Protein AF-I4W7E4-F1 (afdb_monomer_lite)

Sequence (105 aa):
MRKPQIRLQNIADDLARINAQRDALVLGALEALEYGHASLVQVLLEKVGSRQRAAYWMCLRQRALGGRSAYELLADGEEDSVWDLLSGAEQVDTSHSLRVPVPAE

Organism: NCBI:txid1163407

Secondary structure (DSSP, 8-state):
---HHHHHHHHHHHHHHHHHHHHHHHHHHHHHHHHH-HHHHHHHHHHH-SHHHHHHHHHS--GGGTT--HHHHHHTT-HHHHHHHHHH-TT--GGGS--PPPPP-

pLDDT: mean 84.03, std 18.4, range [38.66, 97.75]

Structure (mmCIF, N/CA/C/O backbone):
data_AF-I4W7E4-F1
#
_entry.id   AF-I4W7E4-F1
#
loop_
_atom_site.group_PDB
_atom_site.id
_atom_site.type_symbol
_atom_site.label_atom_id
_atom_site.label_alt_id
_atom_site.label_comp_id
_atom_site.label_asym_id
_atom_site.label_entity_id
_atom_site.label_seq_id
_atom_site.pdbx_PDB_ins_code
_atom_site.Cartn_x
_atom_site.Cartn_y
_atom_site.Cartn_z
_atom_site.occupancy
_atom_site.B_iso_or_equiv
_atom_site.auth_seq_id
_atom_site.auth_comp_id
_atom_site.auth_asym_id
_atom_site.auth_atom_id
_atom_site.pdbx_PDB_model_num
ATOM 1 N N . MET A 1 1 ? -30.655 0.648 33.232 1.00 48.00 1 MET A N 1
ATOM 2 C CA . MET A 1 1 ? -30.648 0.926 31.776 1.00 48.00 1 MET A CA 1
ATOM 3 C C . MET A 1 1 ? -29.275 1.478 31.385 1.00 48.00 1 MET A C 1
ATOM 5 O O . MET A 1 1 ? -28.990 2.626 31.700 1.00 48.00 1 MET A O 1
ATOM 9 N N . ARG A 1 2 ? -28.372 0.665 30.805 1.00 50.03 2 ARG A N 1
ATOM 10 C CA . ARG A 1 2 ? -27.054 1.151 30.335 1.00 50.03 2 ARG A CA 1
ATOM 11 C C . ARG A 1 2 ? -27.254 1.971 29.056 1.00 50.03 2 ARG A C 1
ATOM 13 O O . ARG A 1 2 ? -27.898 1.499 28.123 1.00 50.03 2 ARG A O 1
ATOM 20 N N . LYS A 1 3 ? -26.763 3.212 29.076 1.00 53.66 3 LYS A N 1
ATOM 21 C CA . LYS A 1 3 ? -27.041 4.266 28.094 1.00 53.66 3 LYS A CA 1
ATOM 22 C C . LYS A 1 3 ? -26.494 3.923 26.696 1.00 53.66 3 LYS A C 1
ATOM 24 O O . LYS A 1 3 ? -25.380 3.407 26.606 1.00 53.66 3 LYS A O 1
ATOM 29 N N . PRO A 1 4 ? -27.211 4.286 25.617 1.00 61.28 4 PRO A N 1
ATOM 30 C CA . PRO A 1 4 ? -26.760 4.121 24.228 1.00 61.28 4 PRO A CA 1
ATOM 31 C C . PRO A 1 4 ? -25.384 4.755 23.944 1.00 61.28 4 PRO A C 1
ATOM 33 O O . PRO A 1 4 ? -24.652 4.252 23.099 1.00 61.28 4 PRO A O 1
ATOM 36 N N . GLN A 1 5 ? -24.981 5.773 24.714 1.00 62.34 5 GLN A N 1
ATOM 37 C CA . GLN A 1 5 ? -23.642 6.379 24.663 1.00 62.34 5 GLN A CA 1
ATOM 38 C C . GLN A 1 5 ? -22.493 5.382 24.887 1.00 62.34 5 GLN A C 1
ATOM 40 O O . GLN A 1 5 ? -21.482 5.482 24.204 1.00 62.34 5 GLN A O 1
ATOM 45 N N . ILE A 1 6 ? -22.649 4.385 25.770 1.00 70.06 6 ILE A N 1
ATOM 46 C CA . ILE A 1 6 ? -21.598 3.376 26.012 1.00 70.06 6 ILE A CA 1
ATOM 47 C C . ILE A 1 6 ? -21.405 2.491 24.767 1.00 70.06 6 ILE A C 1
ATOM 49 O O . ILE A 1 6 ? -20.296 2.062 24.481 1.00 70.06 6 ILE A O 1
ATOM 53 N N . ARG A 1 7 ? -22.467 2.243 23.983 1.00 81.50 7 ARG A N 1
ATOM 54 C CA . ARG A 1 7 ? -22.362 1.444 22.751 1.00 81.50 7 ARG A CA 1
ATOM 55 C C . ARG A 1 7 ? -21.664 2.204 21.626 1.00 81.50 7 ARG A C 1
ATOM 57 O O . ARG A 1 7 ? -20.864 1.604 20.922 1.00 81.50 7 ARG A O 1
ATOM 64 N N . LEU A 1 8 ? -21.954 3.497 21.465 1.00 91.50 8 LEU A N 1
ATOM 65 C CA . LEU A 1 8 ? -21.300 4.323 20.445 1.00 91.50 8 LEU A CA 1
ATOM 66 C C . LEU A 1 8 ? -19.823 4.570 20.765 1.00 91.50 8 LEU A C 1
ATOM 68 O O . LEU A 1 8 ? -19.014 4.550 19.845 1.00 91.50 8 LEU A O 1
ATOM 72 N N . GLN A 1 9 ? -1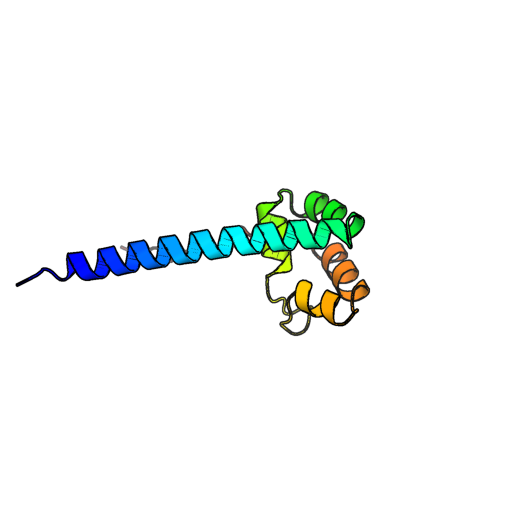9.465 4.735 22.044 1.00 91.19 9 GLN A N 1
ATOM 73 C CA . GLN A 1 9 ? -18.061 4.853 22.444 1.00 91.19 9 GLN A CA 1
ATOM 74 C C . GLN A 1 9 ? -17.278 3.583 22.102 1.00 91.19 9 GLN A C 1
ATOM 76 O O . GLN A 1 9 ? -16.246 3.674 21.453 1.00 91.19 9 GLN A O 1
ATOM 81 N N . ASN A 1 10 ? -17.818 2.403 22.426 1.00 92.31 10 ASN A N 1
ATOM 82 C CA . ASN A 1 10 ? -17.177 1.141 22.055 1.00 92.31 10 ASN A CA 1
ATOM 83 C C . ASN A 1 10 ? -16.983 1.018 20.533 1.00 92.31 10 ASN A C 1
ATOM 85 O O . ASN A 1 10 ? -15.935 0.568 20.088 1.00 92.31 10 ASN A O 1
ATOM 89 N N . ILE A 1 11 ? -17.968 1.452 19.732 1.00 92.88 11 ILE A N 1
ATOM 90 C CA . ILE A 1 11 ? -17.842 1.477 18.265 1.00 92.88 11 ILE A CA 1
ATOM 91 C C . ILE A 1 11 ? -16.728 2.437 17.830 1.00 92.88 11 ILE A C 1
ATOM 93 O O . ILE A 1 11 ? -15.938 2.090 16.957 1.00 92.88 11 ILE A O 1
ATOM 97 N N . ALA A 1 12 ? -16.648 3.632 18.419 1.00 94.62 12 ALA A N 1
ATOM 98 C CA . ALA A 1 12 ? -15.593 4.594 18.109 1.00 94.62 12 ALA A CA 1
ATOM 99 C C . ALA A 1 12 ? -14.200 4.045 18.460 1.00 94.62 12 ALA A C 1
ATOM 101 O O . ALA A 1 12 ? -13.277 4.169 17.656 1.00 94.62 12 ALA A O 1
ATOM 102 N N . ASP A 1 13 ? -14.069 3.387 19.613 1.00 95.62 13 ASP A N 1
ATOM 103 C CA . ASP A 1 13 ? -12.823 2.763 20.062 1.00 95.62 13 ASP A CA 1
ATOM 104 C C . ASP A 1 13 ? -12.415 1.604 19.138 1.00 95.62 13 ASP A C 1
ATOM 106 O O . ASP A 1 13 ? -11.249 1.484 18.756 1.00 95.62 13 ASP A O 1
ATOM 110 N N . ASP A 1 14 ? -13.376 0.779 18.712 1.00 95.94 14 ASP A N 1
ATOM 111 C CA . ASP A 1 14 ? -13.137 -0.293 17.746 1.00 95.94 14 ASP A CA 1
ATOM 112 C C . ASP A 1 14 ? -12.706 0.250 16.380 1.00 95.94 14 ASP A C 1
ATOM 114 O O . ASP A 1 14 ? -11.750 -0.260 15.794 1.00 95.94 14 ASP A O 1
ATOM 118 N N . LEU A 1 15 ? -13.354 1.309 15.886 1.00 96.69 15 LEU A N 1
ATOM 119 C CA . LEU A 1 15 ? -12.957 1.971 14.642 1.00 96.69 15 LEU A CA 1
ATOM 120 C C . LEU A 1 15 ? -11.548 2.563 14.747 1.00 96.69 15 LEU A C 1
ATOM 122 O O . LEU A 1 15 ? -10.746 2.385 13.832 1.00 96.69 15 LEU A O 1
ATOM 126 N N . ALA A 1 16 ? -11.218 3.223 15.860 1.00 97.00 16 ALA A N 1
ATOM 127 C CA . ALA A 1 16 ? -9.884 3.767 16.097 1.00 97.00 16 ALA A CA 1
ATOM 128 C C . ALA A 1 16 ? -8.820 2.660 16.114 1.00 97.00 16 ALA A C 1
ATOM 130 O O . ALA A 1 16 ? -7.775 2.792 15.476 1.00 97.00 16 ALA A O 1
ATOM 131 N N . ARG A 1 17 ? -9.108 1.535 16.779 1.00 97.50 17 ARG A N 1
ATOM 132 C CA . ARG A 1 17 ? -8.226 0.363 16.816 1.00 97.50 17 ARG A CA 1
ATOM 133 C C . ARG A 1 17 ? -8.021 -0.247 15.430 1.00 97.50 17 ARG A C 1
ATOM 135 O O . ARG A 1 17 ? -6.882 -0.521 15.062 1.00 97.50 17 ARG A O 1
ATOM 142 N N . ILE A 1 18 ? -9.091 -0.435 14.656 1.00 97.75 18 ILE A N 1
ATOM 143 C CA . ILE A 1 18 ? -9.016 -0.972 13.288 1.00 97.75 18 ILE A CA 1
ATOM 144 C C . ILE A 1 18 ? -8.216 -0.034 12.382 1.00 97.75 18 ILE A C 1
ATOM 146 O O . ILE A 1 18 ? -7.378 -0.500 11.614 1.00 97.75 18 ILE A O 1
ATOM 150 N N . ASN A 1 19 ? -8.431 1.278 12.487 1.00 95.38 19 ASN A N 1
ATOM 151 C CA . ASN A 1 19 ? -7.686 2.259 11.702 1.00 95.38 19 ASN A CA 1
ATOM 152 C C . ASN A 1 19 ? -6.196 2.246 12.060 1.00 95.38 19 ASN A C 1
ATOM 154 O O . ASN A 1 19 ? -5.369 2.169 11.162 1.00 95.38 19 ASN A O 1
ATOM 158 N N . ALA A 1 20 ? -5.844 2.196 13.346 1.00 96.19 20 ALA A N 1
ATOM 159 C CA . ALA A 1 20 ? -4.446 2.088 13.763 1.00 96.19 20 ALA A CA 1
ATOM 160 C C . ALA A 1 20 ? -3.776 0.802 13.240 1.00 96.19 20 ALA A C 1
ATOM 162 O O . ALA A 1 20 ? -2.640 0.834 12.769 1.00 96.19 20 ALA A O 1
ATOM 163 N N . GLN A 1 21 ? -4.487 -0.331 13.275 1.00 97.56 21 GLN A N 1
ATOM 164 C CA . GLN A 1 21 ? -3.997 -1.591 12.706 1.00 97.56 21 GLN A CA 1
ATOM 165 C C . GLN A 1 21 ? -3.819 -1.500 11.190 1.00 97.56 21 GLN A C 1
ATOM 167 O O . GLN A 1 21 ? -2.809 -1.957 10.658 1.00 97.56 21 GLN A O 1
ATOM 172 N N . ARG A 1 22 ? -4.782 -0.892 10.492 1.00 95.69 22 ARG A N 1
ATOM 173 C CA . ARG A 1 22 ? -4.702 -0.654 9.051 1.00 95.69 22 ARG A CA 1
ATOM 174 C C . ARG A 1 22 ? -3.494 0.210 8.704 1.00 95.69 22 ARG A C 1
ATOM 176 O O . ARG A 1 22 ? -2.769 -0.137 7.781 1.00 95.69 22 ARG A O 1
ATOM 183 N N . ASP A 1 23 ? -3.270 1.294 9.432 1.00 94.75 23 ASP A N 1
ATOM 184 C CA . ASP A 1 23 ? -2.180 2.230 9.159 1.00 94.75 23 ASP A CA 1
ATOM 185 C C . ASP A 1 23 ? -0.815 1.567 9.358 1.00 94.75 23 ASP A C 1
ATOM 187 O O . ASP A 1 23 ? 0.071 1.711 8.515 1.00 94.75 23 ASP A O 1
ATOM 191 N N . ALA A 1 24 ? -0.672 0.759 10.413 1.00 96.25 24 ALA A N 1
ATOM 192 C CA . ALA A 1 24 ? 0.525 -0.045 10.635 1.00 96.25 24 ALA A CA 1
ATOM 193 C C . ALA A 1 24 ? 0.776 -1.041 9.487 1.00 96.25 24 ALA A C 1
ATOM 195 O O . ALA A 1 24 ? 1.904 -1.160 9.013 1.00 96.25 24 ALA A O 1
ATOM 196 N N . LEU A 1 25 ? -0.270 -1.721 9.000 1.00 96.56 25 LEU A N 1
ATOM 197 C CA . LEU A 1 25 ? -0.160 -2.653 7.872 1.00 96.56 25 LEU A CA 1
ATOM 198 C C . LEU A 1 25 ? 0.204 -1.946 6.562 1.00 96.56 25 LEU A C 1
ATOM 200 O O . LEU A 1 25 ? 1.044 -2.440 5.816 1.00 96.56 25 LEU A O 1
ATOM 204 N N . VAL A 1 26 ? -0.408 -0.793 6.286 1.00 95.81 26 VAL A N 1
ATOM 205 C CA . VAL A 1 26 ? -0.140 0.004 5.080 1.00 95.81 26 VAL A CA 1
ATOM 206 C C . VAL A 1 26 ? 1.315 0.473 5.058 1.00 95.81 26 VAL A C 1
ATOM 208 O O . VAL A 1 26 ? 1.993 0.323 4.044 1.00 95.81 26 VAL A O 1
ATOM 211 N N . LEU A 1 27 ? 1.827 0.987 6.179 1.00 96.06 27 LEU A N 1
ATOM 212 C CA . LEU A 1 27 ? 3.228 1.401 6.280 1.00 96.06 27 LEU A CA 1
ATOM 213 C C . LEU A 1 27 ? 4.192 0.212 6.159 1.00 96.06 27 LEU A C 1
ATOM 215 O O . LEU A 1 27 ? 5.166 0.299 5.411 1.00 96.06 27 LEU A O 1
ATOM 219 N N . GLY A 1 28 ? 3.888 -0.909 6.821 1.00 96.69 28 GLY A N 1
ATOM 220 C CA . GLY A 1 28 ? 4.689 -2.131 6.725 1.00 96.69 28 GLY A CA 1
ATOM 221 C C . GLY A 1 28 ? 4.728 -2.717 5.308 1.00 96.69 28 GLY A C 1
ATOM 222 O O . GLY A 1 28 ? 5.758 -3.227 4.874 1.00 96.69 28 GLY A O 1
ATOM 223 N N . ALA A 1 29 ? 3.646 -2.590 4.536 1.00 95.81 29 ALA A N 1
ATOM 224 C CA . ALA A 1 29 ? 3.630 -3.006 3.135 1.00 95.81 29 ALA A CA 1
ATOM 225 C C . ALA A 1 29 ? 4.568 -2.155 2.262 1.00 95.81 29 ALA A C 1
ATOM 227 O O . ALA A 1 29 ? 5.169 -2.670 1.319 1.00 95.81 29 ALA A O 1
ATOM 228 N N . LEU A 1 30 ? 4.718 -0.858 2.557 1.00 96.25 30 LEU A N 1
ATOM 229 C CA . LEU A 1 30 ? 5.668 -0.003 1.840 1.00 96.25 30 LEU A CA 1
ATOM 230 C C . LEU A 1 30 ? 7.117 -0.346 2.212 1.00 96.25 30 LEU A C 1
ATOM 232 O O . LEU A 1 30 ? 7.974 -0.359 1.338 1.00 96.25 30 LEU A O 1
ATOM 236 N N . GLU A 1 31 ? 7.385 -0.675 3.479 1.00 95.38 31 GLU A N 1
ATOM 237 C CA . GLU A 1 31 ? 8.694 -1.192 3.914 1.00 95.38 31 GLU A CA 1
ATOM 238 C C . GLU A 1 31 ? 9.067 -2.491 3.192 1.00 95.38 31 GLU A C 1
ATOM 240 O O . GLU A 1 31 ? 10.183 -2.624 2.695 1.00 95.38 31 GLU A O 1
ATOM 245 N N . ALA A 1 32 ? 8.122 -3.427 3.074 1.00 95.31 32 ALA A N 1
ATOM 246 C CA . ALA A 1 32 ? 8.339 -4.662 2.327 1.00 95.31 32 ALA A CA 1
ATOM 247 C C . ALA A 1 32 ? 8.603 -4.393 0.836 1.00 95.31 32 ALA A C 1
ATOM 249 O O . ALA A 1 32 ? 9.490 -5.010 0.246 1.00 95.31 32 ALA A O 1
ATOM 250 N N . LEU A 1 33 ? 7.870 -3.447 0.238 1.00 95.25 33 LEU A N 1
ATOM 251 C CA . LEU A 1 33 ? 8.085 -3.036 -1.147 1.00 95.25 33 LEU A CA 1
ATOM 252 C C . LEU A 1 33 ? 9.477 -2.437 -1.354 1.00 95.25 33 LEU A C 1
ATOM 254 O O . LEU A 1 33 ? 10.131 -2.757 -2.337 1.00 95.25 33 LEU A O 1
ATOM 258 N N . GLU A 1 34 ? 9.938 -1.596 -0.432 1.00 95.06 34 GLU A N 1
ATOM 259 C CA . GLU A 1 34 ? 11.239 -0.927 -0.513 1.00 95.06 34 GLU A CA 1
ATOM 260 C C . GLU A 1 34 ? 12.405 -1.922 -0.559 1.00 95.06 34 GLU A C 1
ATOM 262 O O . GLU A 1 34 ? 13.404 -1.661 -1.223 1.00 95.06 34 GLU A O 1
ATOM 267 N N . TYR A 1 35 ? 12.254 -3.095 0.064 1.00 92.50 35 TYR A N 1
ATOM 268 C CA . TYR A 1 35 ? 13.254 -4.161 -0.006 1.00 92.50 35 TYR A CA 1
ATOM 269 C C . TYR A 1 35 ? 13.390 -4.774 -1.413 1.00 92.50 35 TYR A C 1
ATOM 271 O O . TYR A 1 35 ? 14.490 -5.154 -1.808 1.00 92.50 35 TYR A O 1
ATOM 279 N N . GLY A 1 36 ? 12.291 -4.874 -2.171 1.00 90.12 36 GLY A N 1
ATOM 280 C CA . GLY A 1 36 ? 12.277 -5.475 -3.513 1.00 90.12 36 GLY A CA 1
ATOM 281 C C . GLY A 1 36 ? 12.354 -4.471 -4.669 1.00 90.12 36 GLY A C 1
ATOM 282 O O . GLY A 1 36 ? 12.936 -4.772 -5.705 1.00 90.12 36 GLY A O 1
ATOM 283 N N . HIS A 1 37 ? 11.800 -3.273 -4.483 1.00 93.00 37 HIS A N 1
ATOM 284 C CA . HIS A 1 37 ? 11.596 -2.249 -5.513 1.00 93.00 37 HIS A CA 1
ATOM 285 C C . HIS A 1 37 ? 12.010 -0.863 -4.988 1.00 93.00 37 HIS A C 1
ATOM 287 O O . HIS A 1 37 ? 11.243 0.102 -5.021 1.00 93.00 37 HIS A O 1
ATOM 293 N N . ALA A 1 38 ? 13.237 -0.758 -4.468 1.00 94.12 38 ALA A N 1
ATOM 294 C CA . ALA A 1 38 ? 13.760 0.466 -3.856 1.00 94.12 38 ALA A CA 1
ATOM 295 C C . ALA A 1 38 ? 13.654 1.703 -4.770 1.00 94.12 38 ALA A C 1
ATOM 297 O O . ALA A 1 38 ? 13.271 2.777 -4.311 1.00 94.12 38 ALA A O 1
ATOM 298 N N . SER A 1 39 ? 13.940 1.552 -6.068 1.00 94.69 39 SER A N 1
ATOM 299 C CA . SER A 1 39 ? 13.831 2.639 -7.053 1.00 94.69 39 SER A CA 1
ATOM 300 C C . SER A 1 39 ? 12.397 3.153 -7.192 1.00 94.69 39 SER A C 1
ATOM 302 O O . SER A 1 39 ? 12.179 4.363 -7.220 1.00 94.69 39 SER A O 1
ATOM 304 N N . LEU A 1 40 ? 11.414 2.250 -7.223 1.00 94.19 40 LEU A N 1
ATOM 305 C CA . LEU A 1 40 ? 9.997 2.603 -7.274 1.00 94.19 40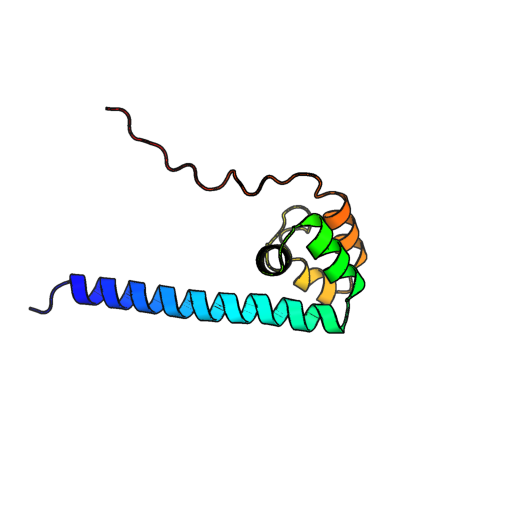 LEU A CA 1
ATOM 306 C C . LEU A 1 40 ? 9.580 3.392 -6.038 1.00 94.19 40 LEU A C 1
ATOM 308 O O . LEU A 1 40 ? 8.950 4.442 -6.160 1.00 94.19 40 LEU A O 1
ATOM 312 N N . VAL A 1 41 ? 9.973 2.924 -4.852 1.00 95.19 41 VAL A N 1
ATOM 313 C CA . VAL A 1 41 ? 9.667 3.619 -3.597 1.00 95.19 41 VAL A CA 1
ATOM 314 C C . VAL A 1 41 ? 10.327 4.991 -3.556 1.00 95.19 41 VAL A C 1
ATOM 316 O O . VAL A 1 41 ? 9.671 5.959 -3.175 1.00 95.19 41 VAL A O 1
ATOM 319 N N . GLN A 1 42 ? 11.577 5.111 -3.999 1.00 94.94 42 GLN A N 1
ATOM 320 C CA . GLN A 1 42 ? 12.266 6.394 -4.057 1.00 94.94 42 GLN A CA 1
ATOM 321 C C . GLN A 1 42 ? 11.514 7.402 -4.940 1.00 94.94 42 GLN A C 1
ATOM 323 O O . GLN A 1 42 ? 11.167 8.484 -4.467 1.00 94.94 42 GLN A O 1
ATOM 328 N N . VAL A 1 43 ? 11.200 7.043 -6.188 1.00 94.31 43 VAL A N 1
ATOM 329 C CA . VAL A 1 43 ? 10.496 7.951 -7.112 1.00 94.31 43 VAL A CA 1
ATOM 330 C C . VAL A 1 43 ? 9.089 8.274 -6.604 1.00 94.31 43 VAL A C 1
ATOM 332 O O . VAL A 1 43 ? 8.612 9.406 -6.721 1.00 94.31 43 VAL A O 1
ATOM 335 N N . LEU A 1 44 ? 8.416 7.299 -5.991 1.00 93.81 44 LEU A N 1
ATOM 336 C CA . LEU A 1 44 ? 7.112 7.510 -5.376 1.00 93.81 44 LEU A CA 1
ATOM 337 C C . LEU A 1 44 ? 7.187 8.527 -4.231 1.00 93.81 44 LEU A C 1
ATOM 339 O O . LEU A 1 44 ? 6.339 9.415 -4.149 1.00 93.81 44 LEU A O 1
ATOM 343 N N . LEU A 1 45 ? 8.200 8.434 -3.367 1.00 94.31 45 LEU A N 1
ATOM 344 C CA . LEU A 1 45 ? 8.427 9.395 -2.287 1.00 94.31 45 LEU A CA 1
ATOM 345 C C . LEU A 1 45 ? 8.739 10.792 -2.827 1.00 94.31 45 LEU A C 1
ATOM 347 O O . LEU A 1 45 ? 8.194 11.765 -2.308 1.00 94.31 45 LEU A O 1
ATOM 351 N N . GLU A 1 46 ? 9.551 10.895 -3.879 1.00 93.56 46 GLU A N 1
ATOM 352 C CA . GLU A 1 46 ? 9.874 12.166 -4.537 1.00 93.56 46 GLU A CA 1
ATOM 353 C C . GLU A 1 46 ? 8.620 12.848 -5.110 1.00 93.56 46 GLU A C 1
ATOM 355 O O . GLU A 1 46 ? 8.453 14.058 -4.963 1.00 93.56 46 GLU A O 1
ATOM 360 N N . LYS A 1 47 ? 7.695 12.080 -5.701 1.00 90.56 47 LYS A N 1
ATOM 361 C CA . LYS A 1 47 ? 6.449 12.616 -6.277 1.00 90.56 47 LYS A CA 1
ATOM 362 C C . LYS A 1 47 ? 5.358 12.897 -5.246 1.00 90.56 47 LYS A C 1
ATOM 364 O O . LYS A 1 47 ? 4.628 13.878 -5.366 1.00 90.56 47 LYS A O 1
ATOM 369 N N . VAL A 1 48 ? 5.193 12.016 -4.262 1.00 88.94 48 VAL A N 1
ATOM 370 C CA . VAL A 1 48 ? 4.045 12.031 -3.337 1.00 88.94 48 VAL A CA 1
ATOM 371 C C . VAL A 1 48 ? 4.374 12.733 -2.009 1.00 88.94 48 VAL A C 1
ATOM 373 O O . VAL A 1 48 ? 3.466 13.151 -1.280 1.00 88.94 48 VAL A O 1
ATOM 376 N N . GLY A 1 49 ? 5.662 12.920 -1.713 1.00 89.44 49 GLY A N 1
ATOM 377 C CA . GLY A 1 49 ? 6.198 13.826 -0.694 1.00 89.44 49 GLY A CA 1
ATOM 378 C C . GLY A 1 49 ? 6.307 13.256 0.721 1.00 89.44 49 GLY A C 1
ATOM 379 O O . GLY A 1 49 ? 7.022 13.815 1.549 1.00 89.44 49 GLY A O 1
ATOM 380 N N . SER A 1 50 ? 5.625 12.155 1.043 1.00 93.75 50 SER A N 1
ATOM 381 C CA . SER A 1 50 ? 5.793 11.500 2.344 1.00 93.75 50 SER A CA 1
ATOM 382 C C . SER A 1 50 ? 5.578 9.998 2.281 1.00 93.75 50 SER A C 1
ATOM 384 O O . SER A 1 50 ? 4.800 9.496 1.469 1.00 93.75 50 SER A O 1
ATOM 386 N N . ARG A 1 51 ? 6.222 9.284 3.211 1.00 93.88 51 ARG A N 1
ATOM 387 C CA . ARG A 1 51 ? 6.110 7.826 3.347 1.00 93.88 51 ARG A CA 1
ATOM 388 C C . ARG A 1 51 ? 4.672 7.370 3.552 1.00 93.88 51 ARG A C 1
ATOM 390 O O . ARG A 1 51 ? 4.227 6.428 2.911 1.00 93.88 51 ARG A O 1
ATOM 397 N N . GLN A 1 52 ? 3.924 8.079 4.391 1.00 93.50 52 GLN A N 1
ATOM 398 C CA . GLN A 1 52 ? 2.525 7.755 4.641 1.00 93.50 52 GLN A CA 1
ATOM 399 C C . GLN A 1 52 ? 1.672 7.932 3.380 1.00 93.50 52 GLN A C 1
ATOM 401 O O . GLN A 1 52 ? 0.910 7.037 3.024 1.00 93.50 52 GLN A O 1
ATOM 406 N N . ARG A 1 53 ? 1.823 9.053 2.663 1.00 93.69 53 ARG A N 1
ATOM 407 C CA . ARG A 1 53 ? 1.072 9.295 1.424 1.00 93.69 53 ARG A CA 1
ATOM 408 C C . ARG A 1 53 ? 1.449 8.286 0.333 1.00 93.69 53 ARG A C 1
ATOM 410 O O . ARG A 1 53 ? 0.555 7.796 -0.347 1.00 93.69 53 ARG A O 1
ATOM 417 N N . ALA A 1 54 ? 2.729 7.937 0.209 1.00 95.50 54 ALA A N 1
ATOM 418 C CA . ALA A 1 54 ? 3.216 6.905 -0.706 1.00 95.50 54 ALA A CA 1
ATOM 419 C C . ALA A 1 54 ? 2.608 5.527 -0.392 1.00 95.50 54 ALA A C 1
ATOM 421 O O . ALA A 1 54 ? 2.068 4.873 -1.281 1.00 95.50 54 ALA A O 1
ATOM 422 N N . ALA A 1 55 ? 2.612 5.122 0.881 1.00 96.12 55 ALA A N 1
ATOM 423 C CA . ALA A 1 55 ? 2.039 3.850 1.311 1.00 96.12 55 ALA A CA 1
ATOM 424 C C . ALA A 1 55 ? 0.539 3.767 0.990 1.00 96.12 55 ALA A C 1
ATOM 426 O O . ALA A 1 55 ? 0.076 2.789 0.406 1.00 96.12 55 ALA A O 1
ATOM 427 N N . TYR A 1 56 ? -0.224 4.827 1.286 1.00 95.12 56 TYR A N 1
ATOM 428 C CA . TYR A 1 56 ? -1.634 4.864 0.902 1.00 95.12 56 TYR A CA 1
ATOM 429 C C . TYR A 1 56 ? -1.825 4.855 -0.610 1.00 95.12 56 TYR A C 1
ATOM 431 O O . TYR A 1 56 ? -2.708 4.145 -1.081 1.00 95.12 56 TYR A O 1
ATOM 439 N N . TRP A 1 57 ? -1.015 5.601 -1.367 1.00 94.81 57 TRP A N 1
ATOM 440 C CA . TRP A 1 57 ? -1.097 5.636 -2.828 1.00 94.81 57 TRP A CA 1
ATOM 441 C C . TRP A 1 57 ? -0.963 4.237 -3.436 1.00 94.81 57 TRP A C 1
ATOM 443 O O . TRP A 1 57 ? -1.768 3.868 -4.291 1.00 94.81 57 TRP A O 1
ATOM 453 N N . MET A 1 58 ? -0.036 3.420 -2.923 1.00 95.75 58 MET A N 1
ATOM 454 C CA . MET A 1 58 ? 0.138 2.033 -3.366 1.00 95.75 58 MET A CA 1
ATOM 455 C C . MET A 1 58 ? -1.099 1.159 -3.112 1.00 95.75 58 MET A C 1
ATOM 457 O O . MET A 1 58 ? -1.406 0.273 -3.910 1.00 95.75 58 MET A O 1
ATOM 461 N N . CYS A 1 59 ? -1.833 1.420 -2.026 1.00 95.38 59 CYS A N 1
ATOM 462 C CA . CYS A 1 59 ? -3.063 0.705 -1.676 1.00 95.38 59 CYS A CA 1
ATOM 463 C C . CYS A 1 59 ? -4.321 1.230 -2.384 1.00 95.38 59 CYS A C 1
ATOM 465 O O . CYS A 1 59 ? -5.358 0.560 -2.350 1.00 95.38 59 CYS A O 1
ATOM 467 N N . LEU A 1 60 ? -4.293 2.435 -2.960 1.00 93.25 60 LEU A N 1
ATOM 468 C CA . LEU A 1 60 ? -5.468 2.998 -3.618 1.00 93.25 60 LEU A CA 1
ATOM 469 C C . LEU A 1 60 ? -5.817 2.172 -4.852 1.00 93.25 60 LEU A C 1
ATOM 471 O O . LEU A 1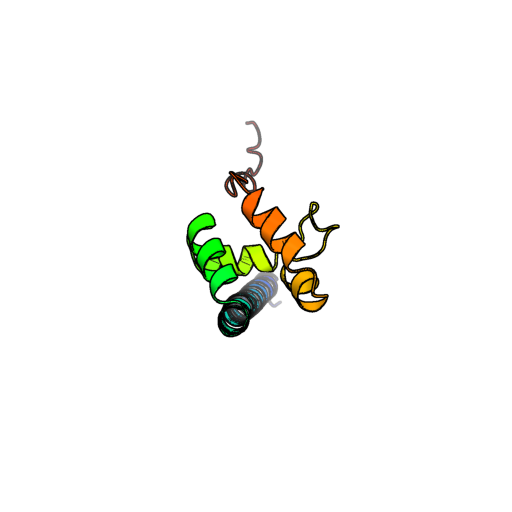 60 ? -4.964 1.882 -5.684 1.00 93.25 60 LEU A O 1
ATOM 475 N N . ARG A 1 61 ? -7.104 1.848 -4.997 1.00 93.25 61 ARG A N 1
ATOM 476 C CA . ARG A 1 61 ? -7.631 1.311 -6.250 1.00 93.25 61 ARG A CA 1
ATOM 477 C C . ARG A 1 61 ? -7.769 2.438 -7.254 1.00 93.25 61 ARG A C 1
ATOM 479 O O . ARG A 1 61 ? -8.485 3.407 -7.000 1.00 93.25 61 ARG A O 1
ATOM 486 N N . GLN A 1 62 ? -7.108 2.303 -8.394 1.00 87.12 62 GLN A N 1
ATOM 487 C CA . GLN A 1 62 ? -7.023 3.373 -9.377 1.00 87.12 62 GLN A CA 1
ATOM 488 C C . GLN A 1 62 ? -7.763 2.964 -10.644 1.00 87.12 62 GLN A C 1
ATOM 490 O O . GLN A 1 62 ? -7.545 1.887 -11.195 1.00 87.12 62 GLN A O 1
ATOM 495 N N . ARG A 1 63 ? -8.652 3.834 -11.136 1.00 87.44 63 ARG A N 1
ATOM 496 C CA . ARG A 1 63 ? -9.411 3.570 -12.370 1.00 87.44 63 ARG A CA 1
ATOM 497 C C . ARG A 1 63 ? -8.485 3.341 -13.568 1.00 87.44 63 ARG A C 1
ATOM 499 O O . ARG A 1 63 ? -8.787 2.491 -14.397 1.00 87.44 63 ARG A O 1
ATOM 506 N N . ALA A 1 64 ? -7.366 4.064 -13.620 1.00 85.88 64 ALA A N 1
ATOM 507 C CA . ALA A 1 64 ? -6.332 3.901 -14.639 1.00 85.88 64 ALA A CA 1
ATOM 508 C C . ALA A 1 64 ? -5.712 2.490 -14.648 1.00 85.88 64 ALA A C 1
ATOM 510 O O . ALA A 1 64 ? -5.289 2.027 -15.696 1.00 85.88 64 ALA A O 1
ATOM 511 N N . LEU A 1 65 ? -5.746 1.780 -13.515 1.00 86.62 65 LEU A N 1
ATOM 512 C CA . LEU A 1 65 ? -5.256 0.406 -13.365 1.00 86.62 65 LEU A CA 1
ATOM 513 C C . LEU A 1 65 ? -6.382 -0.641 -13.446 1.00 86.62 65 LEU A C 1
ATOM 515 O O . LEU A 1 65 ? -6.280 -1.734 -12.888 1.00 86.62 65 LEU A O 1
ATOM 519 N N . GLY A 1 66 ? -7.519 -0.290 -14.054 1.00 88.56 66 GLY A N 1
ATOM 520 C CA . GLY A 1 66 ? -8.685 -1.177 -14.115 1.00 88.56 66 GLY A CA 1
ATOM 521 C C . GLY A 1 66 ? -9.356 -1.404 -12.756 1.00 88.56 66 GLY A C 1
ATOM 522 O O . GLY A 1 66 ? -10.014 -2.418 -12.553 1.00 88.56 66 GLY A O 1
ATOM 523 N N . GLY A 1 67 ? -9.184 -0.4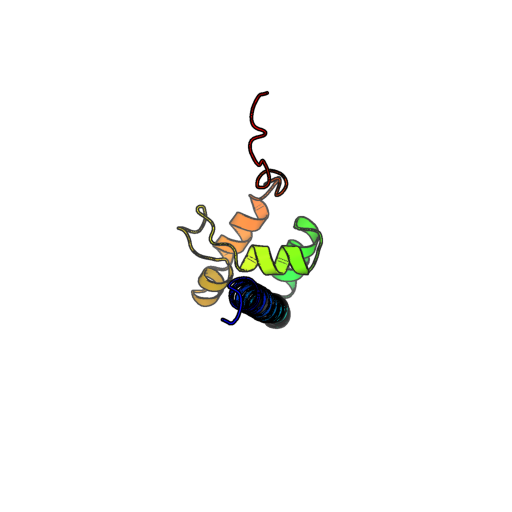78 -11.807 1.00 92.38 67 GLY A N 1
ATOM 524 C CA . GLY A 1 67 ? -9.708 -0.618 -10.447 1.00 92.38 67 GLY A CA 1
ATOM 525 C C . GLY A 1 67 ? -8.839 -1.483 -9.533 1.00 92.38 67 GLY A C 1
ATOM 526 O O . GLY A 1 67 ? -9.259 -1.757 -8.411 1.00 92.38 67 GLY A O 1
ATOM 527 N N . ARG A 1 68 ? -7.642 -1.877 -9.980 1.00 95.44 68 ARG A N 1
ATOM 528 C CA . ARG A 1 68 ? -6.620 -2.520 -9.150 1.00 95.44 68 ARG A CA 1
ATOM 529 C C . ARG A 1 68 ? -5.772 -1.482 -8.413 1.00 95.44 68 ARG A C 1
ATOM 531 O O . ARG A 1 68 ? -5.757 -0.293 -8.749 1.00 95.44 68 ARG A O 1
ATOM 538 N N . SER A 1 69 ? -5.115 -1.937 -7.363 1.00 95.69 69 SER A N 1
ATOM 539 C CA . SER A 1 69 ? -4.068 -1.234 -6.632 1.00 95.69 69 SER A CA 1
ATOM 540 C C . SER A 1 69 ? -2.704 -1.483 -7.269 1.00 95.69 69 SER A C 1
ATOM 542 O O . SER A 1 69 ? -2.522 -2.441 -8.020 1.00 95.69 69 SER A O 1
ATOM 544 N N . ALA A 1 70 ? -1.726 -0.636 -6.951 1.00 95.38 70 ALA A N 1
ATOM 545 C CA . ALA A 1 70 ? -0.370 -0.821 -7.458 1.00 95.38 70 ALA A CA 1
ATOM 546 C C . ALA A 1 70 ? 0.262 -2.117 -6.914 1.00 95.38 70 ALA A C 1
ATOM 548 O O . ALA A 1 70 ? 0.993 -2.783 -7.635 1.00 95.38 70 ALA A O 1
ATOM 549 N N . TYR A 1 71 ? -0.078 -2.533 -5.687 1.00 95.94 71 TYR A N 1
ATOM 550 C CA . TYR A 1 71 ? 0.359 -3.827 -5.146 1.00 95.94 71 TYR A CA 1
ATOM 551 C C . TYR A 1 71 ? -0.154 -5.027 -5.945 1.00 95.94 71 TYR A C 1
ATOM 553 O O . TYR A 1 71 ? 0.597 -5.976 -6.150 1.00 95.94 71 TYR A O 1
ATOM 561 N N . GLU A 1 72 ? -1.410 -4.991 -6.395 1.00 96.50 72 GLU A N 1
ATOM 562 C CA . GLU A 1 72 ? -1.977 -6.064 -7.223 1.00 96.50 72 GLU A CA 1
ATOM 563 C C . GLU A 1 72 ? -1.232 -6.166 -8.562 1.00 96.50 72 GLU A C 1
ATOM 565 O O . GLU A 1 72 ? -0.865 -7.262 -8.965 1.00 96.50 72 GLU A O 1
ATOM 570 N N . LEU A 1 73 ? -0.904 -5.034 -9.197 1.00 95.44 73 LEU A N 1
ATOM 571 C CA . LEU A 1 73 ? -0.114 -5.040 -10.434 1.00 95.44 73 LEU A CA 1
ATOM 572 C C . LEU A 1 73 ? 1.297 -5.586 -10.242 1.00 95.44 73 LEU A C 1
ATOM 574 O O . LEU A 1 73 ? 1.760 -6.381 -11.053 1.00 95.44 73 LEU A O 1
ATOM 578 N N . LEU A 1 74 ? 1.977 -5.184 -9.168 1.00 95.00 74 LEU A N 1
ATOM 579 C CA . LEU A 1 74 ? 3.316 -5.692 -8.874 1.00 95.00 74 LEU A CA 1
ATOM 580 C C . LEU A 1 74 ? 3.305 -7.201 -8.616 1.00 95.00 74 LEU A C 1
ATOM 582 O O . LEU A 1 74 ? 4.209 -7.899 -9.065 1.00 95.00 74 LEU A O 1
ATOM 586 N N . ALA A 1 75 ? 2.274 -7.716 -7.941 1.00 95.19 75 ALA A N 1
ATOM 587 C CA . ALA A 1 75 ? 2.111 -9.153 -7.729 1.00 95.19 75 ALA A CA 1
ATOM 588 C C . ALA A 1 75 ? 1.891 -9.921 -9.045 1.00 95.19 75 ALA A C 1
ATOM 590 O O . ALA A 1 75 ? 2.378 -11.043 -9.180 1.00 95.19 75 ALA A O 1
ATOM 591 N N . ASP A 1 76 ? 1.215 -9.299 -10.014 1.00 96.00 76 ASP A N 1
ATOM 592 C CA . ASP A 1 76 ? 0.985 -9.846 -11.356 1.00 96.00 76 ASP A CA 1
ATOM 593 C C . ASP A 1 76 ? 2.193 -9.646 -12.304 1.00 96.00 76 ASP A C 1
ATOM 595 O O . ASP A 1 76 ? 2.182 -10.124 -13.439 1.00 96.00 76 ASP A O 1
ATOM 599 N N . GLY A 1 77 ? 3.257 -8.964 -11.855 1.00 94.44 77 GLY A N 1
ATOM 600 C CA . GLY A 1 77 ? 4.439 -8.640 -12.664 1.00 94.44 77 GLY A CA 1
ATOM 601 C C . GLY A 1 77 ? 4.234 -7.479 -13.646 1.00 94.44 77 GLY A C 1
ATOM 602 O O . GLY A 1 77 ? 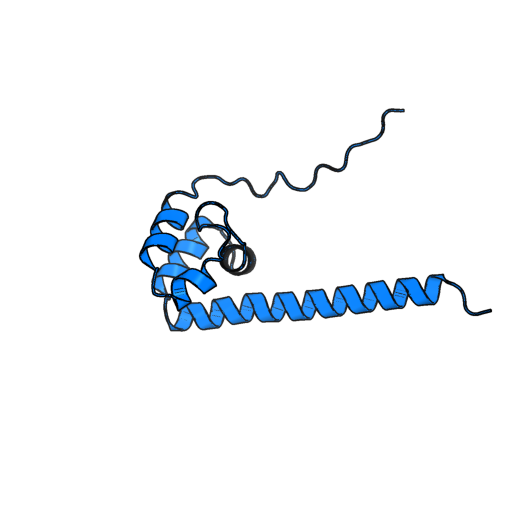5.090 -7.224 -14.490 1.00 94.44 77 GLY A O 1
ATOM 603 N N . GLU A 1 78 ? 3.124 -6.750 -13.533 1.00 94.75 78 GLU A N 1
ATOM 604 C CA . GLU A 1 78 ? 2.766 -5.598 -14.369 1.00 94.75 78 GLU A CA 1
ATOM 605 C C . GLU A 1 78 ? 3.435 -4.298 -13.864 1.00 94.75 78 GLU A C 1
ATOM 607 O O . GLU A 1 78 ? 2.788 -3.258 -13.718 1.00 94.75 78 GLU A O 1
ATOM 612 N N . GLU A 1 79 ? 4.740 -4.341 -13.571 1.00 94.06 79 GLU A N 1
ATOM 613 C CA . GLU A 1 79 ? 5.479 -3.214 -12.978 1.00 94.06 79 GLU A CA 1
ATOM 614 C C . GLU A 1 79 ? 5.494 -1.968 -13.884 1.00 94.06 79 GLU A C 1
ATOM 616 O O . GLU A 1 79 ? 5.299 -0.852 -13.398 1.00 94.06 79 GLU A O 1
ATOM 621 N N . ASP A 1 80 ? 5.619 -2.145 -15.201 1.00 93.38 80 ASP A N 1
ATOM 622 C CA . ASP A 1 80 ? 5.607 -1.041 -16.174 1.00 93.38 80 ASP A CA 1
ATOM 623 C C . ASP A 1 80 ? 4.325 -0.196 -16.078 1.00 93.38 80 ASP A C 1
ATOM 625 O O . ASP A 1 80 ? 4.371 1.031 -16.143 1.00 93.38 80 ASP A O 1
ATOM 629 N N . SER A 1 81 ? 3.178 -0.828 -15.808 1.00 93.19 81 SER A N 1
ATOM 630 C CA . SER A 1 81 ? 1.903 -0.115 -15.640 1.00 93.19 81 SER A CA 1
ATOM 631 C C . SER A 1 81 ? 1.882 0.768 -14.387 1.00 93.19 81 SER A C 1
ATOM 633 O O . SER A 1 81 ? 1.212 1.804 -14.358 1.00 93.19 81 SER A O 1
ATOM 635 N N . VAL A 1 82 ? 2.622 0.387 -13.342 1.00 93.62 82 VAL A N 1
ATOM 636 C CA . VAL A 1 82 ? 2.788 1.207 -12.133 1.00 93.62 82 VAL A CA 1
ATOM 637 C C . VAL A 1 82 ? 3.684 2.409 -12.429 1.00 93.62 82 VAL A C 1
ATOM 639 O O . VAL A 1 82 ? 3.374 3.523 -11.998 1.00 93.62 82 VAL A O 1
ATOM 642 N N . TRP A 1 83 ? 4.754 2.213 -13.203 1.00 93.19 83 TRP A N 1
ATOM 643 C CA . TRP A 1 83 ? 5.645 3.287 -13.644 1.00 93.19 83 TRP A CA 1
ATOM 644 C C . TRP A 1 83 ? 4.959 4.299 -14.563 1.00 93.19 83 TRP A C 1
ATOM 646 O O . TRP A 1 83 ? 5.121 5.508 -14.365 1.00 93.19 83 TRP A O 1
ATOM 656 N N . ASP A 1 84 ? 4.151 3.832 -15.513 1.00 91.62 84 ASP A N 1
ATOM 657 C CA . ASP A 1 84 ? 3.364 4.688 -16.405 1.00 91.62 84 ASP A CA 1
ATOM 658 C C . ASP A 1 84 ? 2.397 5.565 -15.612 1.00 91.62 84 ASP A C 1
ATOM 660 O O . ASP A 1 84 ? 2.316 6.781 -15.808 1.00 91.62 84 ASP A O 1
ATOM 664 N N . LEU A 1 85 ? 1.706 4.964 -14.646 1.00 89.06 85 LEU A N 1
ATOM 665 C CA . LEU A 1 85 ? 0.796 5.677 -13.765 1.00 89.06 85 LEU A CA 1
ATOM 666 C C . LEU A 1 85 ? 1.525 6.720 -12.911 1.00 89.06 85 LEU A C 1
ATOM 668 O O . LEU A 1 85 ? 1.060 7.852 -12.789 1.00 89.06 85 LEU A O 1
ATOM 672 N N . LEU A 1 86 ? 2.668 6.360 -12.326 1.00 88.69 86 LEU A N 1
ATOM 673 C CA . LEU A 1 86 ? 3.474 7.266 -11.511 1.00 88.69 86 LEU A CA 1
ATOM 674 C C . LEU A 1 86 ? 4.017 8.443 -12.339 1.00 88.69 86 LEU A C 1
ATOM 676 O O . LEU A 1 86 ? 4.121 9.576 -11.854 1.00 88.69 86 LEU A O 1
ATOM 680 N N . SER A 1 87 ? 4.324 8.191 -13.609 1.00 85.69 87 SER A N 1
ATOM 681 C CA . SER A 1 87 ? 4.768 9.201 -14.569 1.00 85.69 87 SER A CA 1
ATOM 682 C C . SER A 1 87 ? 3.624 10.118 -15.007 1.00 85.69 87 SER A C 1
ATOM 684 O O . SER A 1 87 ? 3.825 11.327 -15.079 1.00 85.69 87 SER A O 1
ATOM 686 N N . GLY A 1 88 ? 2.420 9.573 -15.207 1.00 76.62 88 GLY A N 1
ATOM 687 C CA . GLY A 1 88 ? 1.213 10.319 -15.578 1.00 76.62 88 GLY A CA 1
ATOM 688 C C . GLY A 1 88 ? 0.492 11.022 -14.420 1.00 76.62 88 GLY A C 1
ATOM 689 O O . GLY A 1 88 ? -0.382 11.849 -14.665 1.00 76.62 88 GLY A O 1
ATOM 690 N N . ALA A 1 89 ? 0.848 10.738 -13.164 1.00 59.28 89 ALA A N 1
ATOM 691 C CA . ALA A 1 89 ? 0.230 11.318 -11.968 1.00 59.28 89 ALA A CA 1
ATOM 692 C C . ALA A 1 89 ? 0.655 12.772 -11.662 1.00 59.28 89 ALA A C 1
ATOM 694 O O . ALA A 1 89 ? 0.633 13.183 -10.497 1.00 59.28 89 ALA A O 1
ATOM 695 N N . GLU A 1 90 ? 1.035 13.574 -12.664 1.00 47.38 90 GLU A N 1
ATOM 696 C CA . GLU A 1 90 ? 1.196 15.015 -12.454 1.00 47.38 90 GLU A CA 1
ATOM 697 C C . GLU A 1 90 ? -0.151 15.621 -12.014 1.00 47.38 90 GLU A C 1
ATOM 699 O O . GLU A 1 90 ? -1.095 15.744 -12.788 1.00 47.38 90 GLU A O 1
ATOM 704 N N . GLN A 1 91 ? -0.220 15.979 -10.728 1.00 48.28 91 GLN A N 1
ATOM 705 C CA . GLN A 1 91 ? -1.295 16.729 -10.069 1.00 48.28 91 GLN A CA 1
ATOM 706 C C . GLN A 1 91 ? -2.671 16.044 -9.978 1.00 48.28 91 GLN A C 1
ATOM 708 O O . GLN A 1 91 ? -3.685 16.600 -10.395 1.00 48.28 91 GLN A O 1
ATOM 713 N N . VAL A 1 92 ? -2.771 14.900 -9.290 1.00 46.41 92 VAL A N 1
ATOM 714 C CA . VAL A 1 92 ? -4.034 14.609 -8.582 1.00 46.41 92 VAL A CA 1
ATOM 715 C C . VAL A 1 92 ? -3.959 15.265 -7.212 1.00 46.41 92 VAL A C 1
ATOM 717 O O . VAL A 1 92 ? -3.439 14.709 -6.245 1.00 46.41 92 VAL A O 1
ATOM 720 N N . ASP A 1 93 ? -4.451 16.497 -7.168 1.00 43.91 93 ASP A N 1
ATOM 721 C CA . ASP A 1 93 ? -4.644 17.290 -5.965 1.00 43.91 93 ASP A CA 1
ATOM 722 C C . ASP A 1 93 ? -5.521 16.501 -4.975 1.00 43.91 93 ASP A C 1
ATOM 724 O O . ASP A 1 93 ? -6.750 16.459 -5.061 1.00 43.91 93 ASP A O 1
ATOM 728 N N . THR A 1 94 ? -4.886 15.821 -4.017 1.00 47.81 94 THR A N 1
ATOM 729 C CA . THR A 1 94 ? -5.572 15.073 -2.948 1.00 47.81 94 THR A CA 1
ATOM 730 C C . THR A 1 94 ? -6.402 15.979 -2.027 1.00 47.81 94 THR A C 1
ATOM 732 O O . THR A 1 94 ? -7.011 15.498 -1.075 1.00 47.81 94 THR A O 1
ATOM 735 N N . SER A 1 95 ? -6.440 17.287 -2.289 1.00 46.56 95 SER A N 1
ATOM 736 C CA . SER A 1 95 ? -7.158 18.281 -1.496 1.00 46.56 95 SER A CA 1
ATOM 737 C C . SER A 1 95 ? -8.672 18.318 -1.762 1.00 46.56 95 SER A C 1
ATOM 739 O O . SER A 1 95 ? -9.389 18.971 -1.008 1.00 46.56 95 SER A O 1
ATOM 741 N N . HIS A 1 96 ? -9.210 17.631 -2.783 1.00 41.72 96 HIS A N 1
ATOM 742 C CA . HIS A 1 96 ? -10.629 17.803 -3.150 1.00 41.72 96 HIS A CA 1
ATOM 743 C C . HIS A 1 96 ? -11.642 16.853 -2.478 1.00 41.72 96 HIS A C 1
ATOM 745 O O . HIS A 1 96 ? -12.840 16.988 -2.710 1.00 41.72 96 HIS A O 1
ATOM 751 N N . SER A 1 97 ? -11.232 15.928 -1.604 1.00 44.38 97 SER A N 1
ATOM 752 C CA . SER A 1 97 ? -12.178 14.981 -0.978 1.00 44.38 97 SER A CA 1
ATOM 753 C C . SER A 1 97 ? -12.544 15.308 0.477 1.00 44.38 97 SER A C 1
ATOM 755 O O . SER A 1 97 ? -12.708 14.399 1.284 1.00 44.38 97 SER A O 1
ATOM 757 N N . LEU A 1 98 ? -12.702 16.593 0.816 1.00 43.88 98 LEU A N 1
ATOM 758 C CA . LEU A 1 98 ? -13.362 17.061 2.048 1.00 43.88 98 LEU A CA 1
ATOM 759 C C . LEU A 1 98 ? -14.133 18.373 1.783 1.00 43.88 98 LEU A C 1
ATOM 761 O O . LEU A 1 98 ? -13.833 19.418 2.353 1.00 43.88 98 LEU A O 1
ATOM 765 N N . ARG A 1 99 ? -15.150 18.348 0.914 1.00 38.66 99 ARG A N 1
ATOM 766 C CA . ARG A 1 99 ? -16.217 19.365 0.943 1.00 38.66 99 ARG A CA 1
ATOM 767 C C . ARG A 1 99 ? -17.481 18.737 1.513 1.00 38.66 99 ARG A C 1
ATOM 769 O O . ARG A 1 99 ? -18.238 18.084 0.806 1.00 38.66 99 ARG A O 1
ATOM 776 N N . VAL A 1 100 ? -17.689 18.943 2.811 1.00 45.56 100 VAL A N 1
ATOM 777 C CA . VAL A 1 100 ? -19.011 18.805 3.428 1.00 45.56 100 VAL A CA 1
ATOM 778 C C . VAL A 1 100 ? -19.857 19.986 2.930 1.00 45.56 100 VAL A C 1
ATOM 780 O O . VAL A 1 100 ? -19.371 21.119 2.984 1.00 45.56 100 VAL A O 1
ATOM 783 N N . PRO A 1 101 ? -21.078 19.776 2.411 1.00 44.19 101 PRO A N 1
ATOM 784 C CA . PRO A 1 101 ? -21.947 20.886 2.046 1.00 44.19 101 PRO A CA 1
ATOM 785 C C . PRO A 1 101 ? -22.386 21.629 3.315 1.00 44.19 101 PRO A C 1
ATOM 787 O O . PRO A 1 101 ? -22.929 21.027 4.240 1.00 44.19 101 PRO A O 1
ATOM 790 N N . VAL A 1 102 ? -22.135 22.939 3.354 1.00 56.19 102 VAL A N 1
ATOM 791 C CA . VAL A 1 102 ? -22.685 23.845 4.372 1.00 56.19 102 VAL A CA 1
ATOM 792 C C . VAL A 1 102 ? -24.171 24.051 4.047 1.00 56.19 102 VAL A C 1
ATOM 794 O O . VAL A 1 102 ? -24.472 24.425 2.911 1.00 56.19 102 VAL A O 1
ATOM 797 N 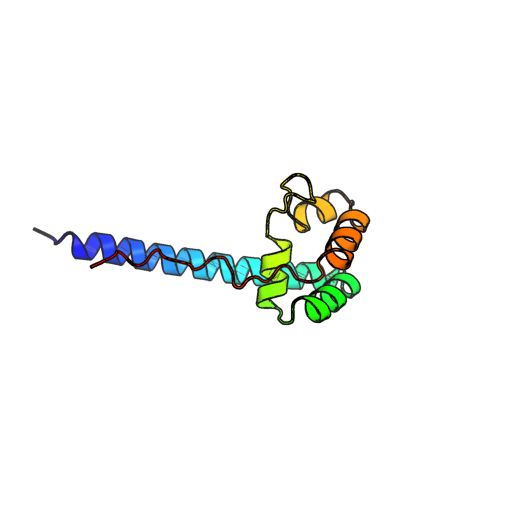N . PRO A 1 103 ? -25.108 23.786 4.974 1.00 49.09 103 PRO A N 1
ATOM 798 C CA . PRO A 1 103 ? -26.515 24.085 4.746 1.00 49.09 103 PRO A CA 1
ATOM 799 C C . PRO A 1 103 ? -26.726 25.604 4.735 1.00 49.09 103 PRO A C 1
ATOM 801 O O . PRO A 1 103 ? -26.146 26.320 5.547 1.00 49.09 103 PRO A O 1
ATOM 804 N N . ALA A 1 104 ? -27.533 26.077 3.787 1.00 57.25 104 ALA A N 1
ATOM 805 C CA . ALA A 1 104 ? -27.955 27.468 3.716 1.00 57.25 104 ALA A CA 1
ATOM 806 C C . ALA A 1 104 ? -28.881 27.788 4.899 1.00 57.25 104 ALA A C 1
ATOM 808 O O . ALA A 1 104 ? -29.887 27.099 5.084 1.00 57.25 104 ALA A O 1
ATOM 809 N N . GLU A 1 105 ? -28.520 28.812 5.672 1.00 54.53 105 GLU A N 1
ATOM 810 C CA . GLU A 1 105 ? -29.447 29.552 6.537 1.00 54.53 105 GLU A CA 1
ATOM 811 C C . GLU A 1 105 ? -30.112 30.685 5.748 1.00 54.53 105 GLU A C 1
ATOM 813 O O . GLU A 1 105 ? -29.411 31.318 4.920 1.00 54.53 105 GLU A O 1
#

Radius of gyration: 18.17 Å; chains: 1; bounding box: 44×39×48 Å

Foldseek 3Di:
DPDVVVVVVVVVVVVVVVVVVVQVVLLVVLVVCCVVPVVLSVLLCVQQVDSSSSSVQQCAQDVLVVRDGVVVCVVVVVNVSVVVCSVVPPDPPPPPPDDDDDDDD